Protein AF-A0A838KPU4-F1 (afdb_monomer)

Solvent-accessible surface area (backbone atoms only — not comparable to full-atom values): 3900 Å² total; per-residue (Å²): 109,46,79,52,60,90,92,47,62,39,66,59,49,39,52,54,37,40,77,71,72,51,65,82,37,57,44,67,88,88,68,84,60,54,25,39,29,72,87,80,54,94,86,56,57,68,67,59,54,55,50,48,52,53,52,48,55,54,50,61,77,74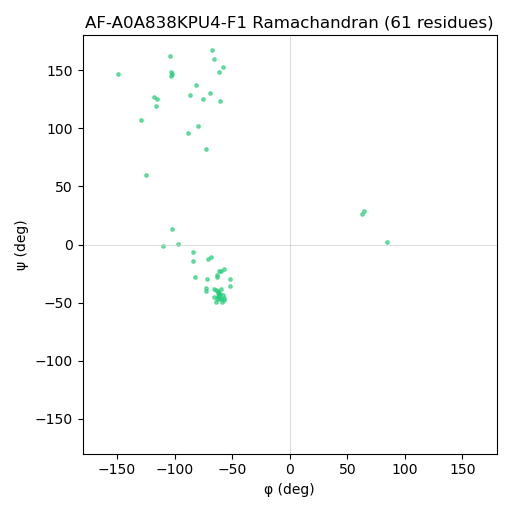,109

Secondary structure (DSSP, 8-state):
-EEPPTTS-HHHHHHHHHHTT----SPPTTS--SEE-----TTS-HHHHHHHHHHHHHHHTT-

Radius of gyration: 11.43 Å; Cα contacts (8 Å, |Δi|>4): 57; chains: 1; bounding box: 26×21×28 Å

Mean predicted aligned error: 1.96 Å

pLDDT: mean 97.46, std 1.73, range [89.75, 98.62]

Sequence (63 aa):
TIDFDESIDAAAVASVLRANGIVDTEPYRKLGRNQLRVAMFPVVNPGDVEALTACIDWTIAQL

Foldseek 3Di:
DAADDPVFQLVQLQVVCVVVVNHDQDDDPPPPGSGGDDDDPVPDDVVVVVVVVVSSVVSRVVD

Nearest PDB structures (foldseek):
  3vom-assembly1_B  TM=1.005E+00  e=1.287E-06  Mycobacterium tuberculosis
  2fyf-assembly1_B  TM=1.005E+00  e=1.717E-06  Mycobacterium tuberculosis H37Rv
  6pk3-assembly1_B  TM=7.658E-01  e=7.075E+00  Arabidopsis thaliana

Structure (mmCIF, N/CA/C/O backbone):
data_AF-A0A838KPU4-F1
#
_entry.id   AF-A0A838KPU4-F1
#
loop_
_atom_site.group_PDB
_atom_site.id
_atom_site.type_symbol
_atom_site.label_atom_id
_atom_site.label_alt_id
_atom_site.label_comp_id
_atom_site.label_asym_id
_atom_site.label_entity_id
_atom_site.label_seq_id
_atom_site.pdbx_PDB_ins_code
_atom_site.Cartn_x
_atom_site.Cartn_y
_atom_site.Cartn_z
_atom_site.occupancy
_atom_site.B_iso_or_equiv
_atom_site.auth_seq_id
_atom_site.auth_comp_id
_atom_site.auth_asym_id
_atom_site.auth_atom_id
_atom_site.pdbx_PDB_model_num
ATOM 1 N N . THR A 1 1 ? 0.190 9.421 -1.776 1.00 95.50 1 THR A N 1
ATOM 2 C CA . THR A 1 1 ? -0.365 8.744 -0.583 1.00 95.50 1 THR A CA 1
ATOM 3 C C . THR A 1 1 ?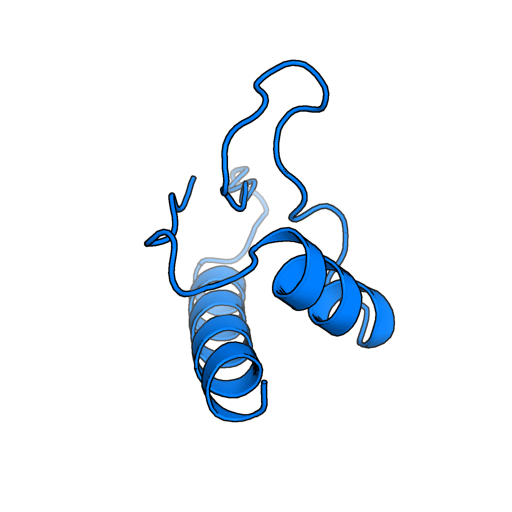 -1.870 8.757 -0.693 1.00 95.50 1 THR A C 1
ATOM 5 O O . THR A 1 1 ? -2.384 9.563 -1.458 1.00 95.50 1 THR A O 1
ATOM 8 N N . ILE A 1 2 ? -2.551 7.871 0.028 1.00 96.81 2 ILE A N 1
ATOM 9 C CA . ILE A 1 2 ? -4.012 7.749 0.048 1.00 96.81 2 ILE A CA 1
ATOM 10 C C . ILE A 1 2 ? -4.428 7.742 1.517 1.00 96.81 2 ILE A C 1
ATOM 12 O O . ILE A 1 2 ? -4.123 6.778 2.214 1.00 96.81 2 ILE A O 1
ATOM 16 N N . ASP A 1 3 ? -5.025 8.830 2.003 1.00 97.62 3 ASP A N 1
ATOM 17 C CA . ASP A 1 3 ? -5.649 8.851 3.331 1.00 97.62 3 ASP A CA 1
ATOM 18 C C . ASP A 1 3 ? -7.043 8.222 3.233 1.00 97.62 3 ASP A C 1
ATOM 20 O O . ASP A 1 3 ? -7.773 8.487 2.278 1.00 97.62 3 ASP A O 1
ATOM 24 N N . PHE A 1 4 ? -7.390 7.396 4.214 1.00 97.88 4 PHE A N 1
ATOM 25 C CA . PHE A 1 4 ? -8.666 6.694 4.280 1.00 97.88 4 PHE A CA 1
ATOM 26 C C . PHE A 1 4 ? -9.606 7.351 5.286 1.00 97.88 4 PHE A C 1
ATOM 28 O O . PHE A 1 4 ? -9.167 7.901 6.300 1.00 97.88 4 PHE A O 1
ATOM 35 N N . ASP A 1 5 ? -10.904 7.265 4.997 1.00 97.56 5 ASP A N 1
ATOM 36 C CA . ASP A 1 5 ? -11.955 7.575 5.963 1.00 97.56 5 ASP A CA 1
ATOM 37 C C . ASP A 1 5 ? -11.816 6.693 7.217 1.00 97.56 5 ASP A C 1
ATOM 39 O O . ASP A 1 5 ? -11.291 5.581 7.146 1.00 97.56 5 ASP A O 1
ATOM 43 N N . GLU A 1 6 ? -12.284 7.177 8.369 1.00 96.06 6 GLU A N 1
ATOM 44 C CA . GLU A 1 6 ? -12.200 6.445 9.641 1.00 96.06 6 GLU A CA 1
ATOM 45 C C . GLU A 1 6 ? -12.929 5.091 9.607 1.00 96.06 6 GLU A C 1
ATOM 47 O O . GLU A 1 6 ? -12.583 4.193 10.372 1.00 96.06 6 GLU A O 1
ATOM 52 N N . SER A 1 7 ? -13.903 4.922 8.707 1.00 96.75 7 SER A N 1
ATOM 53 C CA . SER A 1 7 ? -14.608 3.652 8.497 1.00 96.75 7 SER A CA 1
ATOM 54 C C . SER A 1 7 ? -13.769 2.560 7.821 1.00 96.75 7 SER A C 1
ATOM 56 O O . SER A 1 7 ? -14.182 1.402 7.836 1.00 96.75 7 SER A O 1
ATOM 58 N N . ILE A 1 8 ? -12.603 2.888 7.252 1.00 97.81 8 ILE A N 1
ATOM 59 C CA . ILE A 1 8 ? -11.733 1.936 6.548 1.00 97.81 8 ILE A CA 1
ATOM 60 C C . ILE A 1 8 ? -10.401 1.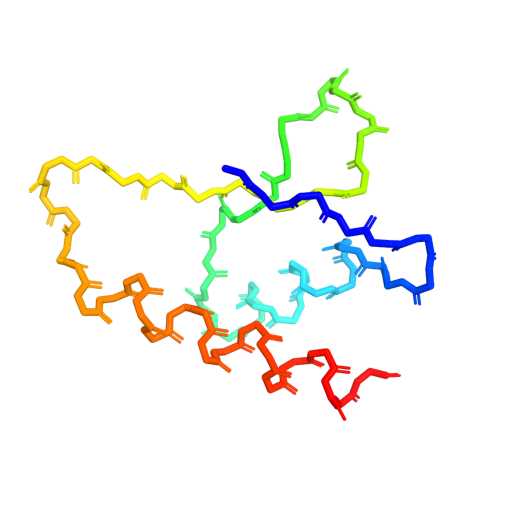812 7.291 1.00 97.81 8 ILE A C 1
ATOM 62 O O . ILE A 1 8 ? -9.642 2.773 7.376 1.00 97.81 8 ILE A O 1
ATOM 66 N N . ASP A 1 9 ? -10.064 0.613 7.770 1.00 97.75 9 ASP A N 1
ATOM 67 C CA . ASP A 1 9 ? -8.765 0.345 8.400 1.00 97.75 9 ASP A CA 1
ATOM 68 C C . ASP A 1 9 ? -7.666 0.129 7.341 1.00 97.75 9 ASP A C 1
ATOM 70 O O . ASP A 1 9 ? -7.526 -0.952 6.758 1.00 97.75 9 ASP A O 1
ATOM 74 N N . ALA A 1 10 ? -6.834 1.150 7.109 1.00 98.06 10 ALA A N 1
ATOM 75 C CA . ALA A 1 10 ? -5.730 1.060 6.156 1.00 98.06 10 ALA A CA 1
ATOM 76 C C . ALA A 1 10 ? -4.674 0.009 6.546 1.00 98.06 10 ALA A C 1
ATOM 78 O O . ALA A 1 10 ? -3.989 -0.516 5.665 1.00 98.06 10 ALA A O 1
ATOM 79 N N . ALA A 1 11 ? -4.523 -0.323 7.835 1.00 97.62 11 ALA A N 1
ATOM 80 C CA . ALA A 1 11 ? -3.596 -1.366 8.270 1.00 97.62 11 ALA A CA 1
ATOM 81 C C . ALA A 1 11 ? -4.119 -2.760 7.898 1.00 97.62 11 ALA A C 1
ATOM 83 O O . ALA A 1 11 ? -3.335 -3.608 7.460 1.00 97.62 11 ALA A O 1
ATOM 84 N N . ALA A 1 12 ? -5.433 -2.980 7.996 1.00 98.31 12 ALA A N 1
ATOM 85 C CA . ALA A 1 12 ? -6.072 -4.200 7.509 1.00 98.31 12 ALA A CA 1
ATOM 86 C C . ALA A 1 12 ? -5.908 -4.342 5.987 1.00 98.31 12 ALA A C 1
ATOM 88 O O . ALA A 1 12 ? -5.459 -5.391 5.518 1.00 98.31 12 ALA A O 1
ATOM 89 N N . VAL A 1 13 ? -6.158 -3.270 5.223 1.00 98.38 13 VAL A N 1
ATOM 90 C CA . VAL A 1 13 ? -5.942 -3.258 3.763 1.00 98.38 13 VAL A CA 1
ATOM 91 C C . VAL A 1 13 ? -4.481 -3.574 3.423 1.00 98.38 13 VAL A C 1
ATOM 93 O O . VAL A 1 13 ? -4.217 -4.470 2.623 1.00 98.38 13 VAL A O 1
ATOM 96 N N . ALA A 1 14 ? -3.514 -2.903 4.062 1.00 98.38 14 ALA A N 1
ATOM 97 C CA . ALA A 1 14 ? -2.089 -3.162 3.838 1.00 98.38 14 ALA A CA 1
ATOM 98 C C . ALA A 1 14 ? -1.692 -4.613 4.163 1.00 98.38 14 ALA A C 1
ATOM 100 O O . ALA A 1 14 ? -0.898 -5.213 3.439 1.00 98.38 14 ALA A O 1
ATOM 101 N N . SER A 1 15 ? -2.262 -5.193 5.223 1.00 98.38 15 SER A N 1
ATOM 102 C CA . SER A 1 15 ? -2.028 -6.589 5.604 1.00 98.38 15 SER A CA 1
ATOM 103 C C . SER A 1 15 ? -2.496 -7.566 4.520 1.00 98.38 15 SER A C 1
ATOM 105 O O . SER A 1 15 ? -1.751 -8.473 4.141 1.00 98.38 15 SER A O 1
ATOM 107 N N . VAL A 1 16 ? -3.693 -7.352 3.958 1.00 98.56 16 VAL A N 1
ATOM 108 C CA . VAL A 1 16 ? -4.229 -8.182 2.865 1.00 98.56 16 VAL A CA 1
ATOM 109 C C . VAL A 1 16 ? -3.391 -8.036 1.595 1.00 98.56 16 VAL A C 1
ATOM 111 O O . VAL A 1 16 ? -3.029 -9.045 0.987 1.00 98.56 16 VAL A O 1
ATOM 114 N N . LEU A 1 17 ? -3.023 -6.809 1.216 1.00 98.56 17 LEU A N 1
ATOM 115 C CA . LEU A 1 17 ? -2.137 -6.561 0.073 1.00 98.56 17 LEU A CA 1
ATOM 116 C C . LEU A 1 17 ? -0.801 -7.301 0.241 1.00 98.56 17 LEU A C 1
ATOM 118 O O . LEU A 1 17 ? -0.378 -8.032 -0.660 1.00 98.56 17 LEU A O 1
ATOM 122 N N . ARG A 1 18 ? -0.192 -7.214 1.431 1.00 98.62 18 ARG A N 1
ATOM 123 C CA . ARG A 1 18 ? 1.067 -7.896 1.759 1.00 98.62 18 ARG A CA 1
ATOM 124 C C . ARG A 1 18 ? 0.946 -9.414 1.669 1.00 98.62 18 ARG A C 1
ATOM 126 O O . ARG A 1 18 ? 1.845 -10.054 1.127 1.00 98.62 18 ARG A O 1
ATOM 133 N N . ALA A 1 19 ? -0.151 -9.991 2.157 1.00 98.44 19 ALA A N 1
ATOM 134 C CA . ALA A 1 19 ? -0.410 -11.428 2.050 1.00 98.44 19 ALA A CA 1
ATOM 135 C C . ALA A 1 19 ? -0.511 -11.909 0.587 1.00 98.44 19 ALA A C 1
ATOM 137 O O . ALA A 1 19 ? -0.246 -13.077 0.311 1.00 98.44 19 ALA A O 1
ATOM 138 N N . ASN A 1 20 ? -0.828 -11.004 -0.345 1.00 98.25 20 ASN A N 1
ATOM 139 C CA . ASN A 1 20 ? -0.923 -11.261 -1.784 1.00 98.25 20 ASN A CA 1
ATOM 140 C C . ASN A 1 20 ? 0.305 -10.771 -2.578 1.00 98.25 20 ASN A C 1
ATOM 142 O O . ASN A 1 20 ? 0.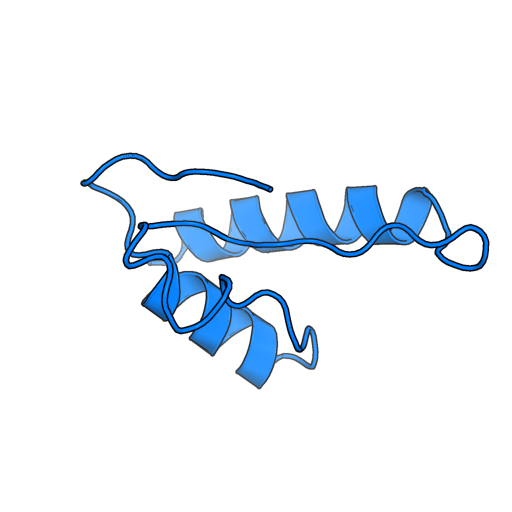271 -10.712 -3.805 1.00 98.25 20 ASN A O 1
ATOM 146 N N . GLY A 1 21 ? 1.406 -10.430 -1.900 1.00 98.50 21 GLY A N 1
ATOM 147 C CA . GLY A 1 21 ? 2.667 -10.043 -2.540 1.00 98.50 21 GLY A CA 1
ATOM 148 C C . GLY A 1 21 ? 2.768 -8.571 -2.955 1.00 98.50 21 GLY A C 1
ATOM 149 O O . GLY A 1 21 ? 3.807 -8.163 -3.471 1.00 98.50 21 GLY A O 1
ATOM 150 N N . ILE A 1 22 ? 1.748 -7.757 -2.682 1.00 98.50 22 ILE A N 1
ATOM 151 C CA . ILE A 1 22 ? 1.787 -6.302 -2.864 1.00 98.50 22 ILE A CA 1
ATOM 152 C C . ILE A 1 22 ? 2.324 -5.694 -1.567 1.00 98.50 22 ILE A C 1
ATOM 154 O O . ILE A 1 22 ? 1.604 -5.530 -0.584 1.00 98.50 22 ILE A O 1
ATOM 158 N N . VAL A 1 23 ? 3.626 -5.427 -1.540 1.00 98.38 23 VAL A N 1
ATOM 159 C CA . VAL A 1 23 ? 4.351 -5.069 -0.315 1.00 98.38 23 VAL A CA 1
ATOM 160 C C . VAL A 1 23 ? 4.666 -3.578 -0.226 1.00 98.38 23 VAL A C 1
ATOM 162 O O . VAL A 1 23 ? 4.684 -2.859 -1.220 1.00 98.38 23 VAL A O 1
ATOM 165 N N . ASP A 1 24 ? 4.969 -3.140 0.994 1.00 97.94 24 ASP A N 1
ATOM 166 C CA . ASP A 1 24 ? 5.514 -1.815 1.315 1.00 97.94 24 ASP A CA 1
ATOM 167 C C . ASP A 1 24 ? 4.570 -0.644 0.995 1.00 97.94 24 ASP A C 1
ATOM 169 O O . ASP A 1 24 ? 5.003 0.489 0.760 1.00 97.94 24 ASP A O 1
ATOM 173 N N . THR A 1 25 ? 3.262 -0.914 1.059 1.00 98.19 25 THR A N 1
ATOM 174 C CA . THR A 1 25 ? 2.189 0.083 0.960 1.00 98.19 25 THR A CA 1
ATOM 175 C C . THR A 1 25 ? 1.884 0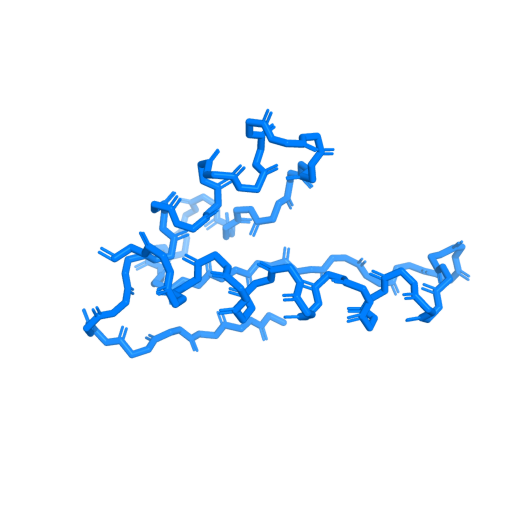.768 2.294 1.00 98.19 25 THR A C 1
ATOM 177 O O . THR A 1 25 ? 1.093 1.714 2.335 1.00 98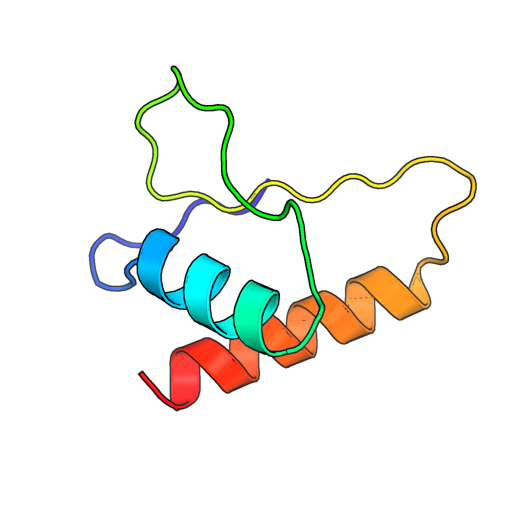.19 25 THR A O 1
ATOM 180 N N . GLU A 1 26 ? 2.493 0.319 3.397 1.00 97.75 26 GLU A N 1
ATOM 181 C CA . GLU A 1 26 ? 2.283 0.885 4.727 1.00 97.75 26 GLU A CA 1
ATOM 182 C C . GLU A 1 26 ? 2.704 2.368 4.803 1.00 97.75 26 GLU A C 1
ATOM 184 O O . GLU A 1 26 ? 3.658 2.810 4.140 1.00 97.75 26 GLU A O 1
ATOM 189 N N . PRO A 1 27 ? 2.031 3.169 5.651 1.00 96.81 27 PRO A N 1
ATOM 190 C CA . PRO A 1 27 ? 2.381 4.568 5.818 1.00 96.81 27 PRO A CA 1
ATOM 191 C C . PRO A 1 27 ? 3.755 4.716 6.479 1.00 96.81 27 PRO A C 1
ATOM 193 O O . PRO A 1 27 ? 4.336 3.787 7.049 1.00 96.81 27 PRO A O 1
ATOM 196 N N . TYR A 1 28 ? 4.296 5.934 6.447 1.00 96.00 28 TYR A N 1
ATOM 197 C CA . TYR A 1 28 ? 5.517 6.216 7.192 1.00 96.00 28 TYR A CA 1
ATOM 198 C C . TYR A 1 28 ? 5.294 5.974 8.693 1.00 96.00 28 TYR A C 1
ATOM 200 O O . TYR A 1 28 ? 4.426 6.594 9.305 1.00 96.00 28 TYR A O 1
ATOM 208 N N . ARG A 1 29 ? 6.116 5.103 9.295 1.00 89.75 29 ARG A N 1
ATOM 209 C CA . ARG A 1 29 ? 5.896 4.529 10.639 1.00 89.75 29 ARG A CA 1
ATOM 210 C C . ARG A 1 29 ? 5.631 5.545 11.757 1.00 89.75 29 ARG A C 1
ATOM 212 O O . ARG A 1 29 ? 4.955 5.211 12.718 1.00 89.75 29 ARG A O 1
ATOM 219 N N . LYS A 1 30 ? 6.167 6.768 11.665 1.00 93.00 30 LYS A N 1
ATOM 220 C CA . LYS A 1 30 ? 6.010 7.812 12.699 1.00 93.00 30 LYS A CA 1
ATOM 221 C C . LYS A 1 30 ? 4.888 8.818 12.421 1.00 93.00 30 LYS A C 1
ATOM 223 O O . LYS A 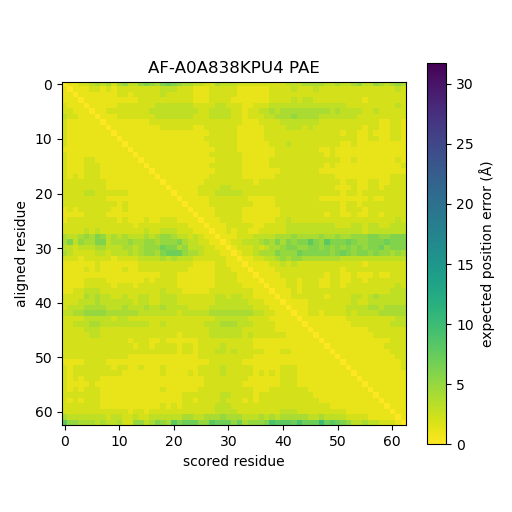1 30 ? 4.724 9.749 13.198 1.00 93.00 30 LYS A O 1
ATOM 228 N N . LEU A 1 31 ? 4.161 8.677 11.312 1.00 93.44 31 LEU A N 1
ATOM 229 C CA . LEU A 1 31 ? 3.152 9.653 10.900 1.00 93.44 31 LEU A CA 1
ATOM 230 C C . LEU A 1 31 ? 1.806 9.457 11.616 1.00 93.44 31 LEU A C 1
ATOM 232 O O . LEU A 1 31 ? 1.077 10.427 11.783 1.00 93.44 31 LEU A O 1
ATOM 236 N N . GLY A 1 32 ? 1.487 8.226 12.037 1.00 92.56 32 GLY A N 1
ATOM 237 C CA . GLY A 1 32 ? 0.266 7.923 12.796 1.00 92.56 32 GLY A CA 1
ATOM 238 C C . GLY A 1 32 ? -1.040 8.193 12.039 1.00 92.56 32 GLY A C 1
ATOM 239 O O . GLY A 1 32 ? -2.046 8.493 12.670 1.00 92.56 32 GLY A O 1
ATOM 240 N N . ARG A 1 33 ? -1.024 8.139 10.700 1.00 96.62 33 ARG A N 1
ATOM 241 C CA . ARG A 1 33 ? -2.199 8.389 9.847 1.00 96.62 33 ARG A CA 1
ATOM 242 C C . ARG A 1 33 ? -2.793 7.091 9.312 1.00 96.62 33 ARG A C 1
ATOM 244 O O . ARG A 1 33 ? -2.042 6.183 8.955 1.00 96.62 33 ARG A O 1
ATOM 251 N N . ASN A 1 34 ? -4.119 7.070 9.187 1.00 97.88 34 ASN A N 1
ATOM 252 C CA . ASN A 1 34 ? -4.874 6.034 8.487 1.00 97.88 34 ASN A CA 1
ATOM 253 C C . ASN A 1 34 ? -4.677 6.183 6.969 1.00 97.88 34 ASN A C 1
ATOM 255 O O . ASN A 1 34 ? -5.432 6.874 6.289 1.00 97.88 34 ASN A O 1
ATOM 259 N N . GLN A 1 35 ? -3.565 5.654 6.460 1.00 98.44 35 GLN A N 1
ATOM 260 C CA . GLN A 1 35 ? -3.058 5.999 5.137 1.00 98.44 35 GLN A CA 1
ATOM 261 C C . GLN A 1 35 ? -2.317 4.825 4.494 1.00 98.44 35 GLN A C 1
ATOM 263 O O . GLN A 1 35 ? -1.584 4.114 5.173 1.00 98.44 35 GLN A O 1
ATOM 268 N N . LEU A 1 36 ? -2.396 4.711 3.167 1.00 98.31 36 LEU A N 1
ATOM 269 C CA . LEU A 1 36 ? -1.431 3.963 2.358 1.00 98.31 36 LEU A CA 1
ATOM 270 C C . LEU A 1 36 ? -0.443 4.900 1.654 1.00 98.31 36 LEU A C 1
ATOM 272 O O . LEU A 1 36 ? -0.772 6.011 1.212 1.00 98.31 36 LEU A O 1
ATOM 276 N N . ARG A 1 37 ? 0.796 4.436 1.495 1.00 98.19 37 ARG A N 1
ATOM 277 C CA . ARG A 1 37 ? 1.837 5.142 0.749 1.00 98.19 37 ARG A CA 1
ATOM 278 C C . ARG A 1 37 ? 2.275 4.311 -0.445 1.00 98.19 37 ARG A C 1
ATOM 280 O O . ARG A 1 37 ? 2.701 3.180 -0.296 1.00 98.19 37 ARG A O 1
ATOM 287 N N . VAL A 1 38 ? 2.235 4.928 -1.620 1.00 97.88 38 VAL A N 1
ATOM 288 C CA . VAL A 1 38 ? 2.613 4.298 -2.887 1.00 97.88 38 VAL A CA 1
ATOM 289 C C . VAL A 1 38 ? 3.842 5.010 -3.433 1.00 97.88 38 VAL A C 1
ATOM 291 O O . VAL A 1 38 ? 3.836 6.237 -3.569 1.00 97.88 38 VAL A O 1
ATOM 294 N N . ALA A 1 39 ? 4.904 4.255 -3.707 1.00 97.50 39 ALA A N 1
ATOM 295 C CA . ALA A 1 39 ? 6.092 4.771 -4.372 1.00 97.50 39 ALA A CA 1
ATOM 296 C C . ALA A 1 39 ? 5.907 4.703 -5.894 1.00 97.50 39 ALA A C 1
ATOM 298 O O . ALA A 1 39 ? 5.577 3.654 -6.433 1.00 97.50 39 ALA A O 1
ATOM 299 N N . MET A 1 40 ? 6.145 5.819 -6.581 1.00 97.06 40 MET A N 1
ATOM 300 C CA . MET A 1 40 ? 6.014 5.940 -8.039 1.00 97.06 40 MET A CA 1
ATOM 301 C C . MET A 1 40 ? 7.328 6.462 -8.629 1.00 97.06 40 MET A C 1
ATOM 303 O O . MET A 1 40 ? 7.399 7.561 -9.175 1.00 97.06 40 MET A O 1
ATOM 307 N N . PHE A 1 41 ? 8.415 5.714 -8.420 1.00 97.62 41 PHE A N 1
ATOM 308 C CA . PHE A 1 41 ? 9.706 6.034 -9.036 1.00 97.62 41 PHE A CA 1
ATOM 309 C C . PHE A 1 41 ? 9.628 5.885 -10.566 1.00 97.62 41 PHE A C 1
ATOM 311 O O . PHE A 1 41 ? 8.779 5.138 -11.043 1.00 97.62 41 PHE A O 1
ATOM 318 N N . PRO A 1 42 ? 10.536 6.499 -11.350 1.00 98.12 42 PRO A N 1
ATOM 319 C CA . PRO A 1 42 ? 10.465 6.469 -12.819 1.00 98.12 42 PRO A CA 1
ATOM 320 C C . PRO A 1 42 ? 10.454 5.075 -13.467 1.00 98.12 42 PRO A C 1
ATOM 322 O O . PRO A 1 42 ? 10.047 4.943 -14.614 1.00 98.12 42 PRO A O 1
ATOM 325 N N . VAL A 1 43 ? 10.929 4.047 -12.757 1.00 97.88 43 VAL A N 1
ATOM 326 C CA . VAL A 1 43 ? 10.946 2.652 -13.231 1.00 97.88 43 VAL A CA 1
ATOM 327 C C . VAL A 1 43 ? 9.617 1.919 -13.002 1.00 97.88 43 VAL A C 1
ATOM 329 O O . VAL A 1 43 ? 9.406 0.851 -13.565 1.00 97.88 43 VAL A O 1
ATOM 332 N N . VAL A 1 44 ? 8.722 2.468 -12.176 1.00 97.69 44 VAL A N 1
ATOM 333 C CA . VAL A 1 44 ? 7.407 1.876 -11.909 1.00 97.69 44 VAL A CA 1
ATOM 334 C C . VAL A 1 44 ? 6.508 2.124 -13.115 1.00 97.69 44 VAL A C 1
ATOM 336 O O . VAL A 1 44 ? 6.332 3.269 -13.535 1.00 97.69 44 VAL A O 1
ATOM 339 N N . ASN A 1 45 ? 5.933 1.059 -13.674 1.00 98.19 45 ASN A N 1
ATOM 340 C CA . ASN A 1 45 ? 4.998 1.176 -14.783 1.00 98.19 45 ASN A CA 1
ATOM 341 C C . ASN A 1 45 ? 3.687 1.816 -14.283 1.00 98.19 45 ASN A C 1
ATOM 343 O O . ASN A 1 45 ? 3.132 1.336 -13.294 1.00 98.19 45 ASN A O 1
ATOM 347 N N . PRO A 1 46 ? 3.147 2.854 -14.950 1.00 98.19 46 PRO A N 1
ATOM 348 C CA . PRO A 1 46 ? 1.839 3.411 -14.603 1.00 98.19 46 PRO A CA 1
ATOM 349 C C . PRO A 1 46 ? 0.720 2.361 -14.510 1.00 98.19 46 PRO A C 1
ATOM 351 O O . PRO A 1 46 ? -0.114 2.448 -13.613 1.00 98.19 46 PRO A O 1
ATOM 354 N N . GLY A 1 47 ? 0.752 1.327 -15.360 1.00 98.62 47 GLY A N 1
ATOM 355 C CA . GLY A 1 47 ? -0.224 0.234 -15.322 1.00 98.62 47 GLY A CA 1
ATOM 356 C C . GLY A 1 47 ? -0.194 -0.583 -14.024 1.00 98.62 47 GLY A C 1
ATOM 357 O O . GLY A 1 47 ? -1.231 -1.076 -13.590 1.00 98.62 47 GLY A O 1
ATOM 358 N N . ASP A 1 48 ? 0.955 -0.670 -13.346 1.00 98.44 48 ASP A N 1
ATOM 359 C CA . ASP A 1 48 ? 1.045 -1.343 -12.042 1.00 98.44 48 ASP A CA 1
ATOM 360 C C . ASP A 1 48 ? 0.367 -0.511 -10.942 1.00 98.44 48 ASP A C 1
ATOM 362 O O . ASP A 1 48 ? -0.183 -1.059 -9.988 1.00 98.44 48 ASP A O 1
ATOM 366 N N . VAL A 1 49 ? 0.362 0.820 -11.080 1.00 98.25 49 VAL A N 1
ATOM 367 C CA . VAL A 1 49 ? -0.342 1.718 -10.154 1.00 98.25 49 VAL A CA 1
ATOM 368 C C . VAL A 1 49 ? -1.852 1.630 -10.369 1.00 98.25 49 VAL A C 1
ATOM 370 O O . VAL A 1 49 ? -2.597 1.572 -9.394 1.00 98.25 49 VAL A O 1
ATOM 373 N N . GLU A 1 50 ? -2.307 1.551 -11.622 1.00 98.44 50 GLU A N 1
ATOM 374 C CA . GLU A 1 50 ? -3.718 1.295 -11.948 1.00 98.44 50 GLU A CA 1
ATOM 375 C C . GLU A 1 50 ? -4.177 -0.057 -11.377 1.00 98.44 50 GLU A C 1
ATOM 377 O O . GLU A 1 50 ? -5.201 -0.137 -10.692 1.00 98.44 50 GLU A O 1
ATOM 382 N N . ALA A 1 51 ? -3.376 -1.112 -11.561 1.00 98.62 51 ALA A N 1
ATOM 383 C CA . ALA A 1 51 ? -3.650 -2.423 -10.979 1.00 98.62 51 ALA A CA 1
ATOM 384 C C . ALA A 1 51 ? -3.694 -2.371 -9.443 1.00 98.62 51 ALA A C 1
ATOM 386 O O . ALA A 1 51 ? -4.615 -2.920 -8.841 1.00 98.62 51 ALA A O 1
ATOM 387 N N . LEU A 1 52 ? -2.761 -1.655 -8.803 1.00 98.56 52 LEU A N 1
ATOM 388 C CA . LEU A 1 52 ? -2.770 -1.446 -7.354 1.00 98.56 52 LEU A CA 1
ATOM 389 C C . LEU A 1 52 ? -4.063 -0.769 -6.883 1.00 98.56 52 LEU A C 1
ATOM 391 O O . LEU A 1 52 ? -4.630 -1.200 -5.881 1.00 98.56 52 LEU A O 1
ATOM 395 N N . THR A 1 53 ? -4.551 0.255 -7.590 1.00 98.31 53 THR A N 1
ATOM 396 C CA . THR A 1 53 ? -5.826 0.894 -7.226 1.00 98.31 53 THR A CA 1
ATOM 397 C C . THR A 1 53 ? -6.999 -0.080 -7.315 1.00 98.31 53 THR A C 1
ATOM 399 O O . THR A 1 53 ? -7.782 -0.157 -6.374 1.00 98.31 53 THR A O 1
ATOM 402 N N . ALA A 1 54 ? -7.050 -0.924 -8.350 1.00 98.62 54 ALA A N 1
ATOM 403 C CA . ALA A 1 54 ? -8.081 -1.954 -8.469 1.00 98.62 54 ALA A CA 1
ATOM 404 C C . ALA A 1 54 ? -7.979 -3.024 -7.363 1.00 98.62 54 ALA A C 1
ATOM 406 O O . ALA A 1 54 ? -8.997 -3.476 -6.836 1.00 98.62 54 ALA A O 1
ATOM 407 N N . CYS A 1 55 ? -6.762 -3.416 -6.967 1.00 98.62 55 CYS A N 1
ATOM 408 C CA . CYS A 1 55 ? -6.547 -4.321 -5.836 1.00 98.62 55 CYS A CA 1
ATOM 409 C C . CYS A 1 55 ? -7.006 -3.705 -4.508 1.00 98.62 55 CYS A C 1
ATOM 411 O O . CYS A 1 55 ? -7.577 -4.416 -3.680 1.00 98.62 55 CYS A O 1
ATOM 413 N N . ILE A 1 56 ? -6.767 -2.407 -4.298 1.00 98.44 56 ILE A N 1
ATOM 414 C CA . ILE A 1 56 ? -7.229 -1.675 -3.111 1.00 98.44 56 ILE A CA 1
ATOM 415 C C . ILE A 1 56 ? -8.760 -1.644 -3.077 1.00 98.44 56 ILE A C 1
ATOM 417 O O . ILE A 1 56 ? -9.334 -2.030 -2.060 1.00 98.44 56 ILE A O 1
ATOM 421 N N . ASP A 1 57 ? -9.410 -1.270 -4.183 1.00 98.44 57 ASP A N 1
ATOM 422 C CA . ASP A 1 57 ? -10.875 -1.231 -4.282 1.00 98.44 57 ASP A CA 1
ATOM 423 C C . ASP A 1 57 ? -11.495 -2.599 -3.973 1.00 98.44 57 ASP A C 1
ATOM 425 O O . ASP A 1 57 ? -12.414 -2.708 -3.159 1.00 98.44 57 ASP A O 1
ATOM 429 N N . TRP A 1 58 ? -10.956 -3.665 -4.576 1.00 98.50 58 TRP A N 1
ATOM 430 C CA . TRP A 1 58 ? -11.420 -5.026 -4.313 1.00 98.50 58 TRP A CA 1
ATOM 431 C C . TRP A 1 58 ? -11.210 -5.429 -2.852 1.00 98.50 58 TRP A C 1
ATOM 433 O O . TRP A 1 58 ? -12.115 -5.985 -2.239 1.00 98.50 58 TRP A O 1
ATOM 443 N N . THR A 1 59 ? -10.042 -5.125 -2.279 1.00 98.19 59 THR A N 1
ATOM 444 C CA . THR A 1 59 ? -9.720 -5.472 -0.887 1.00 98.19 59 THR A CA 1
ATOM 445 C C . THR A 1 59 ? -10.696 -4.817 0.081 1.00 98.19 59 THR A C 1
ATOM 447 O O . THR A 1 59 ? -11.229 -5.492 0.954 1.00 98.19 59 THR A O 1
ATOM 450 N N . ILE A 1 60 ? -10.974 -3.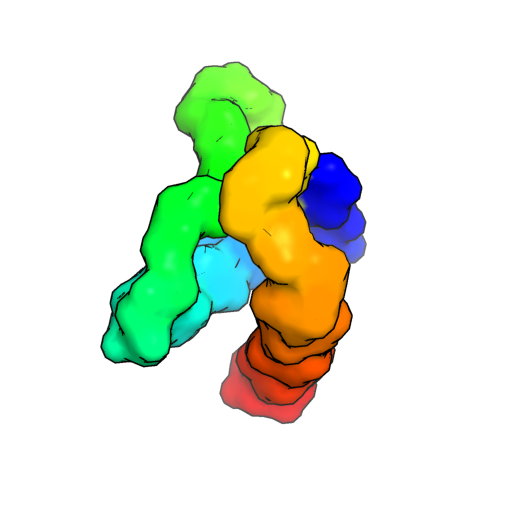524 -0.097 1.00 97.75 60 ILE A N 1
ATOM 451 C CA . ILE A 1 60 ? -11.922 -2.783 0.745 1.00 97.75 60 ILE A CA 1
ATOM 452 C C . ILE A 1 60 ? -13.327 -3.369 0.627 1.00 97.75 60 ILE A C 1
ATOM 454 O O . ILE A 1 60 ? -14.012 -3.505 1.630 1.00 97.75 60 ILE A O 1
ATOM 458 N N . ALA A 1 61 ? -13.749 -3.769 -0.574 1.00 97.69 61 ALA A N 1
ATOM 459 C CA . ALA A 1 61 ? -15.060 -4.377 -0.783 1.00 97.69 61 ALA A CA 1
ATOM 460 C C . ALA A 1 61 ? -15.218 -5.779 -0.155 1.00 97.69 61 ALA A C 1
ATOM 462 O O . ALA A 1 61 ? -16.327 -6.314 -0.163 1.00 97.69 61 ALA A O 1
ATOM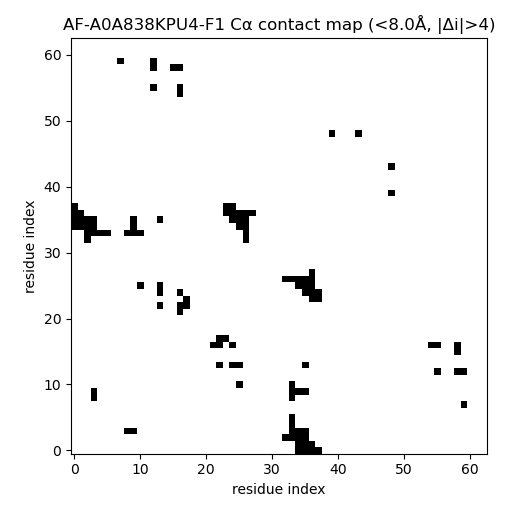 463 N N . GLN A 1 62 ? -14.135 -6.408 0.316 1.00 96.81 62 GLN A N 1
ATOM 464 C CA . GLN A 1 62 ? -14.144 -7.733 0.952 1.00 96.81 62 GLN A CA 1
ATOM 465 C C . GLN A 1 62 ? -13.851 -7.700 2.464 1.00 96.81 62 GLN A C 1
ATOM 467 O O . GLN A 1 62 ? -13.843 -8.765 3.087 1.00 96.81 62 GLN A O 1
ATOM 472 N N . LEU A 1 63 ? -13.595 -6.520 3.040 1.00 92.25 63 LEU A N 1
ATOM 473 C CA . LEU A 1 63 ? -13.400 -6.298 4.480 1.00 92.25 63 LEU A CA 1
ATOM 474 C C . LEU A 1 63 ? -14.700 -5.821 5.137 1.00 92.25 63 LEU A C 1
ATOM 476 O O . LEU A 1 63 ? -14.949 -6.261 6.282 1.00 92.25 63 LEU A O 1
#